Protein AF-A0A5N6WAZ7-F1 (afdb_monomer)

Sequence (147 aa):
MLASRLMPSTELMALLASYGFVTVPNPEAYDLKPNKDVVPGTNNTYMVSVYHQLHCLKIIHLALLPIISHQERLGPGTQDDHGFEHNHLEHCLDYLRQSVMCSGDVTLEPPDETPKKNQSPLQGWGVTHACRSWEQIEGWRGEWGVI

Secondary structure (DSSP, 8-state):
---PPPPPHHHHHHHTTTSSEEE-SSGGGGTPPP-B-SSTT-BSEEEEHHHHHHHHHHHHHHHHHHHHHGGGGS-TT---TTHHHHHHHHHHHHHHHHHHHHH---PEEPBPSS--TTS-SB--TTPPP----HHHHHHHHHHH---

Solvent-accessible surface area (backbone atoms only — not comparable to full-atom values): 9228 Å² total; per-residue (Å²): 134,84,86,73,82,82,78,58,74,74,66,53,65,70,44,76,81,75,67,40,62,48,69,42,97,63,34,64,86,71,81,37,79,79,47,63,50,80,53,86,92,40,58,28,50,27,40,28,41,40,46,52,53,52,49,51,52,46,53,53,49,63,72,43,41,66,67,56,55,53,65,82,74,57,64,100,79,74,87,54,85,57,67,61,56,39,61,45,52,57,50,49,53,50,51,50,51,51,50,48,62,72,67,51,46,72,43,72,30,58,59,46,94,76,65,51,92,95,53,72,57,57,71,72,69,96,64,84,72,93,73,80,62,62,67,59,51,51,52,51,44,66,74,70,49,93,120

Structure (mmCIF, N/CA/C/O backbone):
data_AF-A0A5N6WAZ7-F1
#
_entry.id   AF-A0A5N6WAZ7-F1
#
loop_
_atom_site.group_PDB
_atom_site.id
_atom_site.type_symbol
_atom_site.label_atom_id
_atom_site.label_alt_id
_atom_site.label_comp_id
_atom_site.label_asym_id
_atom_site.label_entity_id
_atom_site.label_seq_id
_atom_site.pdbx_PDB_ins_code
_atom_site.Cartn_x
_atom_site.Cartn_y
_atom_site.Cartn_z
_atom_site.occupancy
_atom_site.B_iso_or_equiv
_atom_site.auth_seq_id
_atom_site.auth_comp_id
_atom_site.auth_asym_id
_atom_site.auth_atom_id
_atom_site.pdbx_PDB_model_num
ATOM 1 N N . MET A 1 1 ? -15.068 8.764 -15.727 1.00 33.25 1 MET A N 1
ATOM 2 C CA . MET A 1 1 ? -13.768 8.715 -15.025 1.00 33.25 1 MET A CA 1
ATOM 3 C C . MET A 1 1 ? -13.265 10.141 -14.901 1.00 33.25 1 MET A C 1
ATOM 5 O O . MET A 1 1 ? -13.060 10.778 -15.926 1.00 33.25 1 MET A O 1
ATOM 9 N N . LEU A 1 2 ? -13.173 10.685 -13.686 1.00 29.44 2 LEU A N 1
ATOM 10 C CA . LEU A 1 2 ? -12.539 11.987 -13.473 1.00 29.44 2 LEU A CA 1
ATOM 11 C C . LEU A 1 2 ? -11.024 11.782 -13.522 1.00 29.44 2 LEU A C 1
ATOM 13 O O . LEU A 1 2 ? -10.479 11.055 -12.699 1.00 29.44 2 LEU A O 1
ATOM 17 N N . ALA A 1 3 ? -10.355 12.394 -14.497 1.00 32.50 3 ALA A N 1
ATOM 18 C CA . ALA A 1 3 ? -8.902 12.468 -14.522 1.00 32.50 3 ALA A CA 1
ATOM 19 C C . ALA A 1 3 ? -8.452 13.431 -13.413 1.00 32.50 3 ALA A C 1
ATOM 21 O O . ALA A 1 3 ? -8.487 14.650 -13.580 1.00 32.50 3 ALA A O 1
ATOM 22 N N . SER A 1 4 ? -8.083 12.896 -12.251 1.00 41.16 4 SER A N 1
ATOM 23 C CA . SER A 1 4 ? -7.442 13.683 -11.199 1.00 41.16 4 SER A CA 1
ATOM 24 C C . SER A 1 4 ? -5.994 13.960 -11.600 1.00 41.16 4 SER A C 1
ATOM 26 O O . SER A 1 4 ? -5.237 13.026 -11.868 1.00 41.16 4 SER A O 1
ATOM 28 N N . ARG A 1 5 ? -5.593 15.238 -11.636 1.00 45.53 5 ARG A N 1
ATOM 29 C CA . ARG A 1 5 ? -4.177 15.613 -11.771 1.00 45.53 5 ARG A CA 1
ATOM 30 C C . ARG A 1 5 ? -3.386 15.002 -10.611 1.00 45.53 5 ARG A C 1
ATOM 32 O O . ARG A 1 5 ? -3.766 15.169 -9.456 1.00 45.53 5 ARG A O 1
ATOM 39 N N . LEU A 1 6 ? -2.307 14.295 -10.935 1.00 50.75 6 LEU A N 1
ATOM 40 C CA . LEU A 1 6 ? -1.405 13.686 -9.958 1.00 50.75 6 LEU A CA 1
ATOM 41 C C . LEU A 1 6 ? -0.707 14.784 -9.137 1.00 50.75 6 LEU A C 1
ATOM 43 O O . LEU A 1 6 ? -0.232 15.771 -9.699 1.00 50.75 6 LEU A O 1
ATOM 47 N N . MET A 1 7 ? -0.667 14.616 -7.812 1.00 47.84 7 MET A N 1
ATOM 48 C CA . MET A 1 7 ? -0.010 15.556 -6.895 1.00 47.84 7 MET A CA 1
ATOM 49 C C . MET A 1 7 ? 1.525 15.537 -7.073 1.00 47.84 7 MET A C 1
ATOM 51 O O . MET A 1 7 ? 2.086 14.457 -7.312 1.00 47.84 7 MET A O 1
ATOM 55 N N . PRO A 1 8 ? 2.213 16.690 -6.934 1.00 49.19 8 PRO A N 1
ATOM 56 C CA . PRO A 1 8 ? 3.674 16.776 -6.969 1.00 49.19 8 PRO A CA 1
ATOM 57 C C . PRO A 1 8 ? 4.346 15.933 -5.872 1.00 49.19 8 PRO A C 1
ATOM 59 O O . PRO A 1 8 ? 3.827 15.797 -4.762 1.00 49.19 8 PRO A O 1
ATOM 62 N N . SER A 1 9 ? 5.534 15.395 -6.163 1.00 46.78 9 SER A N 1
ATOM 63 C CA . SER A 1 9 ? 6.272 14.478 -5.278 1.00 46.78 9 SER A CA 1
ATOM 64 C C . SER A 1 9 ? 6.620 15.079 -3.910 1.00 46.78 9 SER A C 1
ATOM 66 O O . SER A 1 9 ? 6.638 14.358 -2.917 1.00 46.78 9 SER A O 1
ATOM 68 N N . THR A 1 10 ? 6.846 16.392 -3.831 1.00 43.28 10 THR A N 1
ATOM 69 C CA . THR A 1 10 ? 7.206 17.106 -2.596 1.00 43.28 10 THR A CA 1
ATOM 70 C C . THR A 1 10 ? 6.039 17.237 -1.615 1.00 43.28 10 THR A C 1
ATOM 72 O O . THR A 1 10 ? 6.239 17.081 -0.412 1.00 43.28 10 THR A O 1
ATOM 75 N N . GLU A 1 11 ? 4.814 17.443 -2.105 1.00 46.34 11 GLU A N 1
ATOM 76 C CA . GLU A 1 11 ? 3.607 17.532 -1.268 1.00 46.34 11 GLU A CA 1
ATOM 77 C C . GLU A 1 11 ? 3.187 16.157 -0.726 1.00 46.34 11 GLU A C 1
ATOM 79 O O . GLU A 1 11 ? 2.735 16.040 0.414 1.00 46.34 11 GLU A O 1
ATOM 84 N N . LEU A 1 12 ? 3.439 15.087 -1.489 1.00 49.84 12 LEU A N 1
ATOM 85 C CA . LEU A 1 12 ? 3.201 13.707 -1.057 1.00 49.84 12 LEU A CA 1
ATOM 86 C C . LEU A 1 12 ? 4.077 13.300 0.143 1.00 49.84 12 LEU A C 1
ATOM 88 O O . LEU A 1 12 ? 3.653 12.520 0.995 1.00 49.84 12 LEU A O 1
ATOM 92 N N . MET A 1 13 ? 5.297 13.840 0.243 1.00 44.12 13 MET A N 1
ATOM 93 C CA . MET A 1 13 ? 6.256 13.465 1.290 1.00 44.12 13 MET A CA 1
ATOM 94 C C . MET A 1 13 ? 5.846 13.923 2.694 1.00 44.12 13 MET A C 1
ATOM 96 O O . MET A 1 13 ? 6.220 13.262 3.666 1.00 44.12 13 MET A O 1
ATOM 100 N N . ALA A 1 14 ? 5.056 14.995 2.804 1.00 42.06 14 ALA A N 1
ATOM 101 C CA . ALA A 1 14 ? 4.505 15.482 4.070 1.00 42.06 14 ALA A CA 1
ATOM 102 C C . ALA A 1 14 ? 3.284 14.665 4.551 1.00 42.06 14 ALA A C 1
ATOM 104 O O . ALA A 1 14 ? 3.013 14.607 5.748 1.00 42.06 14 ALA A O 1
ATOM 105 N N . LEU A 1 15 ? 2.576 13.984 3.641 1.00 46.34 15 LEU A N 1
ATOM 106 C CA . LEU A 1 15 ? 1.372 13.191 3.937 1.00 46.34 15 LEU A CA 1
ATOM 107 C C . LEU A 1 15 ? 1.673 11.815 4.567 1.00 46.34 15 LEU A C 1
ATOM 109 O O . LEU A 1 15 ? 0.861 11.266 5.311 1.00 46.34 15 LEU A O 1
ATOM 113 N N . LEU A 1 16 ? 2.847 11.240 4.312 1.00 46.56 16 LEU A N 1
ATOM 114 C CA . LEU A 1 16 ? 3.142 9.847 4.682 1.00 46.56 16 LEU A CA 1
ATOM 115 C C . LEU A 1 16 ? 3.385 9.608 6.185 1.00 46.56 16 LEU A C 1
ATOM 117 O O . LEU A 1 16 ? 3.457 8.456 6.600 1.00 46.56 16 LEU A O 1
ATOM 121 N N . ALA A 1 17 ? 3.519 10.655 7.005 1.00 49.81 17 ALA A N 1
ATOM 122 C CA . ALA A 1 17 ? 3.810 10.503 8.435 1.00 49.81 17 ALA A CA 1
ATOM 123 C C . ALA A 1 17 ? 2.557 10.366 9.327 1.00 49.81 17 ALA A C 1
ATOM 125 O O . ALA A 1 17 ? 2.689 9.930 10.468 1.00 49.81 17 ALA A O 1
ATOM 126 N N . SER A 1 18 ? 1.354 10.715 8.843 1.00 53.25 18 SER A N 1
ATOM 127 C CA . SER A 1 18 ? 0.144 10.703 9.691 1.00 53.25 18 SER A CA 1
ATOM 128 C C . SER A 1 18 ? -1.205 10.500 8.987 1.00 53.25 18 SER A C 1
ATOM 130 O O . SER A 1 18 ? -2.212 10.424 9.681 1.00 53.25 18 SER A O 1
ATOM 132 N N . TYR A 1 19 ? -1.279 10.419 7.652 1.00 64.12 19 TYR A N 1
ATOM 133 C CA . TYR A 1 19 ? -2.572 10.484 6.936 1.00 64.12 19 TYR A CA 1
ATOM 134 C C . TYR A 1 19 ? -3.087 9.153 6.375 1.00 64.12 19 TYR A C 1
ATOM 136 O O . TYR A 1 19 ? -4.153 9.123 5.770 1.00 64.12 19 TYR A O 1
ATOM 144 N N . GLY A 1 20 ? -2.357 8.054 6.569 1.00 84.44 20 GLY A N 1
ATOM 145 C CA . GLY A 1 20 ? -2.756 6.743 6.049 1.00 84.44 20 GLY A CA 1
ATOM 146 C C . GLY A 1 20 ? -3.694 5.945 6.954 1.00 84.44 20 GLY A C 1
ATOM 147 O O . GLY A 1 20 ? -4.155 4.886 6.545 1.00 84.44 20 GLY A O 1
ATOM 148 N N . PHE A 1 21 ? -3.967 6.421 8.171 1.00 89.50 21 PHE A N 1
ATOM 149 C CA . PHE A 1 21 ? -4.767 5.689 9.149 1.00 89.50 21 PHE A CA 1
ATOM 150 C C . PHE A 1 21 ? -6.213 6.172 9.199 1.00 89.50 21 PHE A C 1
ATOM 152 O O . PHE A 1 21 ? -6.480 7.373 9.178 1.00 89.50 21 PHE A O 1
ATOM 159 N N . VAL A 1 22 ? -7.139 5.229 9.347 1.00 92.06 22 VAL A N 1
ATOM 160 C CA . VAL A 1 22 ? -8.568 5.494 9.536 1.00 92.06 22 VAL A CA 1
ATOM 161 C C . VAL A 1 22 ? -9.102 4.732 10.740 1.00 92.06 22 VAL A C 1
ATOM 163 O O . VAL A 1 22 ? -8.713 3.592 10.992 1.00 92.06 22 VAL A O 1
ATOM 166 N N . THR A 1 23 ? -10.016 5.360 11.477 1.00 92.62 23 THR A N 1
ATOM 167 C CA . THR A 1 23 ? -10.744 4.717 12.574 1.00 92.62 23 THR A CA 1
ATOM 168 C C . THR A 1 23 ? -12.097 4.216 12.086 1.00 92.62 23 THR A C 1
ATOM 170 O O . THR A 1 23 ? -12.867 4.971 11.491 1.00 92.62 23 THR A O 1
ATOM 173 N N . VAL A 1 24 ? -12.409 2.957 12.382 1.00 93.69 24 VAL A N 1
ATOM 174 C CA . VAL A 1 24 ? -13.688 2.318 12.053 1.00 93.69 24 VAL A CA 1
ATOM 175 C C . VAL A 1 24 ? -14.465 2.085 13.355 1.00 93.69 24 VAL A C 1
ATOM 177 O O . VAL A 1 24 ? -14.048 1.255 14.155 1.00 93.69 24 VAL A O 1
ATOM 180 N N . PRO A 1 25 ? -15.585 2.787 13.621 1.00 92.44 25 PRO A N 1
ATOM 181 C CA . PRO A 1 25 ? -16.284 2.679 14.907 1.00 92.44 25 PRO A CA 1
ATOM 182 C C . PRO A 1 25 ? -16.809 1.276 15.255 1.00 92.44 25 PRO A C 1
ATOM 184 O O . PRO A 1 25 ? -16.823 0.919 16.427 1.00 92.44 25 PRO A O 1
ATOM 187 N N . ASN A 1 26 ? -17.225 0.493 14.255 1.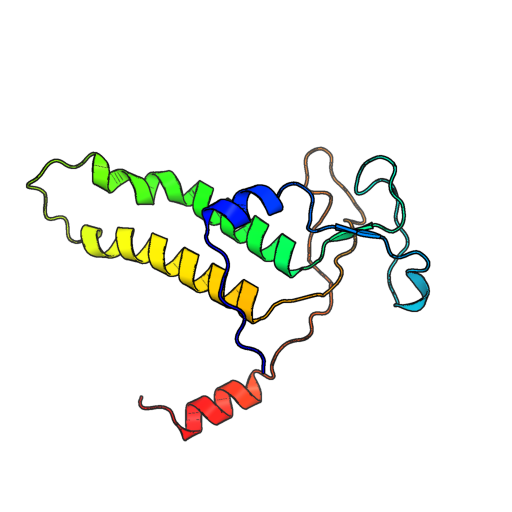00 93.44 26 ASN A N 1
ATOM 188 C CA . ASN A 1 26 ? -17.766 -0.862 14.412 1.00 93.44 26 ASN A CA 1
ATOM 189 C C . ASN A 1 26 ? -17.114 -1.803 13.379 1.00 93.44 26 ASN A C 1
ATOM 191 O O . ASN A 1 26 ? -17.718 -2.069 12.336 1.00 93.44 26 ASN A O 1
ATOM 195 N N . PRO A 1 27 ? -15.845 -2.196 13.582 1.00 93.25 27 PRO A N 1
ATOM 196 C CA . PRO A 1 27 ? -15.079 -2.944 12.587 1.00 93.25 27 PRO A CA 1
ATOM 197 C C . PRO A 1 27 ? -15.651 -4.336 12.299 1.00 93.25 27 PRO A C 1
ATOM 199 O O . PRO A 1 27 ? -15.578 -4.801 1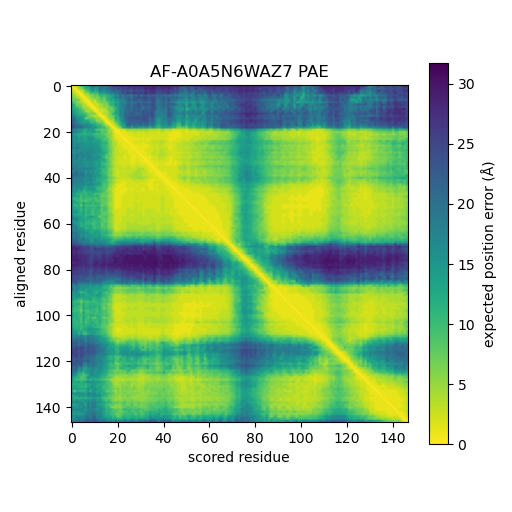1.164 1.00 93.25 27 PRO A O 1
ATOM 202 N N . GLU A 1 28 ? -16.301 -4.964 13.275 1.00 93.56 28 GLU A N 1
ATOM 203 C CA . GLU A 1 28 ? -16.886 -6.296 13.139 1.00 93.56 28 GLU A CA 1
ATOM 204 C C . GLU A 1 28 ? -18.004 -6.343 12.089 1.00 93.56 28 GLU A C 1
ATOM 206 O O . GLU A 1 28 ? -18.225 -7.383 11.477 1.00 93.56 28 GLU A O 1
ATOM 211 N N . ALA A 1 29 ? -18.680 -5.218 11.822 1.00 94.69 29 ALA A N 1
ATOM 212 C CA . ALA A 1 29 ? -19.674 -5.120 10.747 1.00 94.69 29 ALA A CA 1
ATOM 213 C C . ALA A 1 29 ? -19.070 -5.226 9.333 1.00 94.69 29 ALA A C 1
ATOM 215 O O . ALA A 1 29 ? -19.817 -5.347 8.363 1.00 94.69 29 ALA A O 1
ATOM 216 N N . TYR A 1 30 ? -17.742 -5.162 9.222 1.00 90.00 30 TYR A N 1
ATOM 217 C CA . TYR A 1 30 ? -16.980 -5.226 7.976 1.00 90.00 30 TYR A CA 1
ATOM 218 C C . TYR A 1 30 ? -15.951 -6.369 7.989 1.00 90.00 30 TYR A C 1
ATOM 220 O O . TYR A 1 30 ? -14.963 -6.300 7.264 1.00 90.00 30 TYR A O 1
ATOM 228 N N . ASP A 1 31 ? -16.144 -7.380 8.846 1.00 89.19 31 ASP A N 1
ATOM 229 C CA . ASP A 1 31 ? -15.213 -8.503 9.050 1.00 89.19 31 ASP A CA 1
ATOM 230 C C . ASP A 1 31 ? -13.789 -8.076 9.472 1.00 89.19 31 ASP A C 1
ATOM 232 O O . ASP A 1 31 ? -12.814 -8.811 9.299 1.00 89.19 31 ASP A O 1
ATOM 236 N N . LEU A 1 32 ? -13.653 -6.888 10.073 1.00 88.69 32 LEU A N 1
ATOM 237 C CA . LEU A 1 32 ? -12.391 -6.386 10.609 1.00 88.69 32 LEU A CA 1
ATOM 238 C C . LEU A 1 32 ? -12.267 -6.718 12.101 1.00 88.69 32 LEU A C 1
ATOM 240 O O . LEU A 1 32 ? -13.218 -6.592 12.873 1.00 88.69 32 LEU A O 1
ATOM 244 N N . LYS A 1 33 ? -11.061 -7.109 12.527 1.00 88.69 33 LYS A N 1
ATOM 245 C CA . LYS A 1 33 ? -10.760 -7.415 13.933 1.00 88.69 33 LYS A CA 1
ATOM 246 C C . LYS A 1 33 ? -10.530 -6.128 14.738 1.00 88.69 33 LYS A C 1
ATOM 248 O O . LYS A 1 33 ? -9.590 -5.402 14.406 1.00 88.69 33 LYS A O 1
ATOM 253 N N . PRO A 1 34 ? -11.286 -5.881 15.827 1.00 91.75 34 PRO A N 1
ATOM 254 C CA . PRO A 1 34 ? -11.048 -4.757 16.726 1.00 91.75 34 PRO A CA 1
ATOM 255 C C . PRO A 1 34 ? -9.602 -4.675 17.190 1.00 91.75 34 PRO A C 1
ATOM 257 O O . PRO A 1 34 ? -8.946 -5.689 17.438 1.00 91.75 34 PRO A O 1
ATOM 260 N N . ASN A 1 35 ? -9.118 -3.452 17.356 1.00 88.62 35 ASN A N 1
ATOM 261 C CA . ASN A 1 35 ? -7.757 -3.203 17.800 1.00 88.62 35 ASN A CA 1
ATOM 262 C C . ASN A 1 35 ? -7.676 -1.956 18.679 1.00 88.62 35 ASN A C 1
ATOM 264 O O . ASN A 1 35 ? -8.623 -1.175 18.775 1.00 88.62 35 ASN A O 1
ATOM 268 N N . LYS A 1 36 ? -6.531 -1.778 19.335 1.00 88.94 36 LYS A N 1
ATOM 269 C CA . LYS A 1 36 ? -6.239 -0.612 20.166 1.00 88.94 36 LYS A CA 1
ATOM 270 C C . LYS A 1 36 ? -4.776 -0.230 20.047 1.00 88.94 36 LYS A C 1
ATOM 272 O O . LYS A 1 36 ? -3.933 -1.089 19.802 1.00 88.94 36 LYS A O 1
ATOM 277 N N . ASP A 1 37 ? -4.501 1.047 20.261 1.00 83.44 37 ASP A N 1
ATOM 278 C CA . ASP A 1 37 ? -3.161 1.612 20.394 1.00 83.44 37 ASP A CA 1
ATOM 279 C C . ASP A 1 37 ? -2.222 1.346 19.199 1.00 83.44 37 ASP A C 1
ATOM 281 O O . ASP A 1 37 ? -1.004 1.413 19.345 1.00 83.44 37 ASP A O 1
ATOM 285 N N . VAL A 1 38 ? -2.771 1.103 17.998 1.00 81.38 38 VAL A N 1
ATOM 286 C CA . VAL A 1 38 ? -1.996 1.065 16.737 1.00 81.38 38 VAL A CA 1
ATOM 287 C C . VAL A 1 38 ? -1.334 2.418 16.496 1.00 81.38 38 VAL A C 1
ATOM 289 O O . VAL A 1 38 ? -0.140 2.511 16.221 1.00 81.38 38 VAL A O 1
ATOM 292 N N . VAL A 1 39 ? -2.124 3.477 16.674 1.00 82.25 39 VAL A N 1
ATOM 293 C CA . VAL A 1 39 ? -1.642 4.821 16.982 1.00 82.25 39 VAL A CA 1
ATOM 294 C C . VAL A 1 39 ? -1.944 5.058 18.466 1.00 82.25 39 VAL A C 1
ATOM 296 O O . VAL A 1 39 ? -3.070 4.757 18.884 1.00 82.25 39 VAL A O 1
ATOM 299 N N . PRO A 1 40 ? -0.993 5.566 19.275 1.00 82.50 40 PRO A N 1
ATOM 300 C CA . PRO A 1 40 ? -1.192 5.731 20.714 1.00 82.50 40 PRO A CA 1
ATOM 301 C C . PRO A 1 40 ? -2.494 6.469 21.054 1.00 82.50 40 PRO A C 1
ATOM 303 O O . PRO A 1 40 ? -2.721 7.577 20.568 1.00 82.50 40 PRO A O 1
ATOM 306 N N . GLY A 1 41 ? -3.348 5.860 21.885 1.00 84.38 41 GLY A N 1
ATOM 307 C CA . GLY A 1 41 ? -4.622 6.450 22.310 1.00 84.38 41 GLY A CA 1
ATOM 308 C C . GLY A 1 41 ? -5.778 6.298 21.315 1.00 84.38 41 GLY A C 1
ATOM 309 O O . GLY A 1 41 ? -6.828 6.907 21.515 1.00 84.38 41 GLY A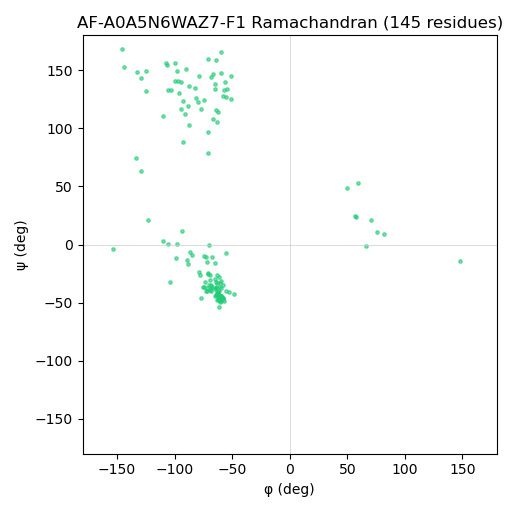 O 1
ATOM 310 N N . THR A 1 42 ? -5.614 5.503 20.254 1.00 86.44 42 THR A N 1
ATOM 311 C CA . THR A 1 42 ? -6.675 5.229 19.271 1.00 86.44 42 THR A CA 1
ATOM 312 C C . THR A 1 42 ? -7.243 3.817 19.416 1.00 86.44 42 THR A C 1
ATOM 314 O O . THR A 1 42 ? -6.563 2.910 19.889 1.00 86.44 42 THR A O 1
ATOM 317 N N . ASN A 1 43 ? -8.490 3.624 18.984 1.00 91.38 43 ASN A N 1
ATOM 318 C CA . ASN A 1 43 ? -9.150 2.319 18.916 1.00 91.38 43 ASN A CA 1
ATOM 319 C C . ASN A 1 43 ? -9.644 2.074 17.495 1.00 91.38 43 ASN A C 1
ATOM 321 O O . ASN A 1 43 ? -10.037 3.021 16.816 1.00 91.38 43 ASN A O 1
ATOM 325 N N . ASN A 1 44 ? -9.683 0.805 17.090 1.00 92.88 44 ASN A N 1
ATOM 326 C CA . ASN A 1 44 ? -10.175 0.353 15.791 1.00 92.88 44 ASN A CA 1
ATOM 327 C C . ASN A 1 44 ? -9.558 1.145 14.633 1.00 92.88 44 ASN A C 1
ATOM 329 O O . ASN A 1 44 ? -10.264 1.652 13.760 1.00 92.88 44 ASN A O 1
ATOM 333 N N . THR A 1 45 ? -8.236 1.278 14.661 1.00 91.06 45 THR A N 1
ATOM 334 C CA . THR A 1 45 ? -7.455 2.045 13.695 1.00 91.06 45 THR A CA 1
ATOM 335 C C . THR A 1 45 ? -6.780 1.098 12.711 1.00 91.06 45 THR A C 1
ATOM 337 O O . THR A 1 45 ? -6.183 0.101 13.113 1.00 91.06 45 THR A O 1
ATOM 340 N N . TYR A 1 46 ? -6.870 1.412 11.423 1.00 90.88 46 TYR A N 1
ATOM 341 C CA . TYR A 1 46 ? -6.369 0.590 10.320 1.00 90.88 46 TYR A CA 1
ATOM 342 C C . TYR A 1 46 ? -5.584 1.462 9.349 1.00 90.88 46 TYR A C 1
ATOM 344 O O . TYR A 1 46 ? -5.911 2.638 9.185 1.00 90.88 46 TYR A O 1
ATOM 352 N N . MET A 1 47 ? -4.564 0.900 8.706 1.00 90.12 47 MET A N 1
ATOM 353 C CA . MET A 1 47 ? -3.842 1.584 7.632 1.00 90.12 47 MET A CA 1
ATOM 354 C C . MET A 1 47 ? -4.547 1.319 6.302 1.00 90.12 47 MET A C 1
ATOM 356 O O . MET A 1 47 ? -4.929 0.191 6.015 1.00 90.12 47 MET A O 1
ATOM 360 N N . VAL A 1 48 ? -4.703 2.343 5.476 1.00 92.38 48 VAL A N 1
ATOM 361 C CA . VAL A 1 48 ? -5.211 2.200 4.110 1.00 92.38 48 VAL A CA 1
ATOM 362 C C . VAL A 1 48 ? -4.062 1.751 3.199 1.00 92.38 48 VAL A C 1
ATOM 364 O O . VAL A 1 48 ? -3.021 2.416 3.143 1.00 92.38 48 VAL A O 1
ATOM 367 N N . SER A 1 49 ? -4.250 0.655 2.458 1.00 92.38 49 SER A N 1
ATOM 368 C CA . SER A 1 49 ? -3.191 -0.018 1.690 1.00 92.38 49 SER A CA 1
ATOM 369 C C . SER A 1 49 ? -2.405 0.889 0.746 1.00 92.38 49 SER A C 1
ATOM 371 O O . SER A 1 49 ? -1.180 0.802 0.712 1.00 92.38 49 SER A O 1
ATOM 373 N N . VAL A 1 50 ? -3.045 1.822 0.031 1.00 93.00 50 VAL A N 1
ATOM 374 C CA . VAL A 1 50 ? -2.338 2.751 -0.874 1.00 93.00 50 VAL A CA 1
ATOM 375 C C . VAL A 1 50 ? -1.273 3.579 -0.145 1.00 93.00 50 VAL A C 1
ATOM 377 O O . VAL A 1 50 ? -0.203 3.841 -0.692 1.00 93.00 50 VAL A O 1
ATOM 380 N N . TYR A 1 51 ? -1.509 3.955 1.115 1.00 92.12 51 TYR A N 1
ATOM 381 C CA . TYR A 1 51 ? -0.527 4.699 1.904 1.00 92.12 51 TYR A CA 1
ATOM 382 C C . TYR A 1 51 ? 0.608 3.799 2.381 1.00 92.12 51 TYR A C 1
ATOM 384 O O . TYR A 1 51 ? 1.762 4.234 2.382 1.00 92.12 51 TYR A O 1
ATOM 392 N N . HIS A 1 52 ? 0.312 2.543 2.724 1.00 89.38 52 HIS A N 1
ATOM 393 C CA . HIS A 1 52 ? 1.349 1.571 3.053 1.00 89.38 52 HIS A CA 1
ATOM 394 C C . HIS A 1 52 ? 2.228 1.262 1.829 1.00 89.38 52 HIS A C 1
ATOM 396 O O . HIS A 1 52 ? 3.452 1.320 1.923 1.00 89.38 52 HIS A O 1
ATOM 402 N N . GLN A 1 53 ? 1.630 1.067 0.651 1.00 91.75 53 GLN A N 1
ATOM 403 C CA . GLN A 1 53 ? 2.337 0.860 -0.620 1.00 91.75 53 GLN A CA 1
ATOM 404 C C . GLN A 1 53 ? 3.270 2.037 -0.949 1.00 91.75 53 GLN A C 1
ATOM 406 O O . GLN A 1 53 ? 4.442 1.836 -1.278 1.00 91.75 53 GLN A O 1
ATOM 411 N N . LEU A 1 54 ? 2.790 3.277 -0.801 1.00 93.00 54 LEU A N 1
ATOM 412 C CA . LEU A 1 54 ? 3.610 4.478 -0.994 1.00 93.00 54 LEU A CA 1
ATOM 413 C C . LEU A 1 54 ? 4.734 4.599 0.045 1.00 93.00 54 LEU A C 1
ATOM 415 O O . LEU A 1 54 ? 5.845 5.011 -0.296 1.00 93.00 54 LEU A O 1
ATOM 419 N N . HIS A 1 55 ? 4.474 4.227 1.300 1.00 89.31 55 HIS A N 1
ATOM 420 C CA . HIS A 1 55 ? 5.491 4.179 2.348 1.00 89.31 55 HIS A CA 1
ATOM 421 C C . HIS A 1 55 ? 6.600 3.169 2.012 1.00 89.31 55 HIS A C 1
ATOM 423 O O . HIS A 1 55 ? 7.781 3.515 2.077 1.00 89.31 55 HIS A O 1
ATOM 429 N N . CYS A 1 56 ? 6.242 1.956 1.581 1.00 88.50 56 CYS A N 1
ATOM 430 C CA . CYS A 1 56 ? 7.203 0.949 1.134 1.00 88.50 56 CYS A CA 1
ATOM 431 C C . CYS A 1 56 ? 8.025 1.446 -0.060 1.00 88.50 56 CYS A C 1
ATOM 433 O O . CYS A 1 56 ? 9.251 1.335 -0.050 1.00 88.50 56 CYS A O 1
ATOM 435 N N . LEU A 1 57 ? 7.380 2.064 -1.056 1.00 92.06 57 LEU A N 1
ATOM 436 C CA . LEU A 1 57 ? 8.076 2.622 -2.215 1.00 92.06 57 LEU A CA 1
ATOM 437 C C . LEU A 1 57 ? 9.065 3.729 -1.815 1.00 92.06 57 LEU A C 1
ATOM 439 O O . LEU A 1 57 ? 10.168 3.800 -2.356 1.00 92.06 57 LEU A O 1
ATOM 443 N N . LYS A 1 58 ? 8.722 4.551 -0.816 1.00 88.38 58 LYS A N 1
ATOM 444 C CA . LYS A 1 58 ? 9.641 5.539 -0.234 1.00 88.38 58 LYS A CA 1
ATOM 445 C C . LYS A 1 58 ? 10.839 4.876 0.446 1.00 88.38 58 LYS A C 1
ATOM 447 O O . LYS A 1 58 ? 11.952 5.356 0.264 1.00 88.38 58 LYS A O 1
ATOM 452 N N . ILE A 1 59 ? 10.641 3.803 1.214 1.00 89.00 59 ILE A N 1
ATOM 453 C CA . ILE A 1 59 ? 11.756 3.068 1.837 1.00 89.00 59 ILE A CA 1
ATOM 454 C C . ILE A 1 59 ? 12.703 2.526 0.762 1.00 89.00 59 ILE A C 1
ATOM 456 O O . ILE A 1 59 ? 13.916 2.683 0.893 1.00 89.00 59 ILE A O 1
ATOM 460 N N . ILE A 1 60 ? 12.160 1.953 -0.316 1.00 90.69 60 ILE A N 1
ATOM 461 C CA . ILE A 1 60 ? 12.959 1.472 -1.451 1.00 90.69 60 ILE A CA 1
ATOM 462 C C . ILE A 1 60 ? 13.742 2.631 -2.076 1.00 90.69 60 ILE A C 1
ATOM 464 O O . ILE A 1 60 ? 14.950 2.518 -2.262 1.00 90.69 60 ILE A O 1
ATOM 468 N N . HIS A 1 61 ? 13.089 3.768 -2.334 1.00 88.94 61 HIS A N 1
ATOM 469 C CA . HIS A 1 61 ? 13.760 4.953 -2.866 1.00 88.94 61 HIS A CA 1
ATOM 470 C C . HIS A 1 61 ? 14.911 5.404 -1.953 1.00 88.94 61 HIS A C 1
ATOM 472 O O . HIS A 1 61 ? 16.033 5.565 -2.423 1.00 88.94 61 HIS A O 1
ATOM 478 N N . LEU A 1 62 ? 14.677 5.527 -0.642 1.00 87.50 62 LEU A N 1
ATOM 479 C CA . LEU A 1 62 ? 15.710 5.908 0.325 1.00 87.50 62 LEU A CA 1
ATOM 480 C C . LEU A 1 62 ? 16.895 4.929 0.344 1.00 87.50 62 LEU A C 1
ATOM 482 O O . LEU A 1 62 ? 18.036 5.366 0.478 1.00 87.50 62 LEU A O 1
ATOM 486 N N . ALA A 1 63 ? 16.645 3.628 0.184 1.00 87.81 63 ALA A N 1
ATOM 487 C CA . ALA A 1 63 ? 17.697 2.616 0.101 1.00 87.81 63 ALA A CA 1
ATOM 488 C C . ALA A 1 63 ? 18.522 2.719 -1.197 1.00 87.81 63 ALA A C 1
ATOM 490 O O . ALA A 1 63 ? 19.713 2.411 -1.190 1.00 87.81 63 ALA A O 1
ATOM 491 N N . LEU A 1 64 ? 17.907 3.176 -2.293 1.00 86.56 64 LEU A N 1
ATOM 492 C CA . LEU A 1 64 ? 18.552 3.352 -3.598 1.00 86.56 64 LEU A C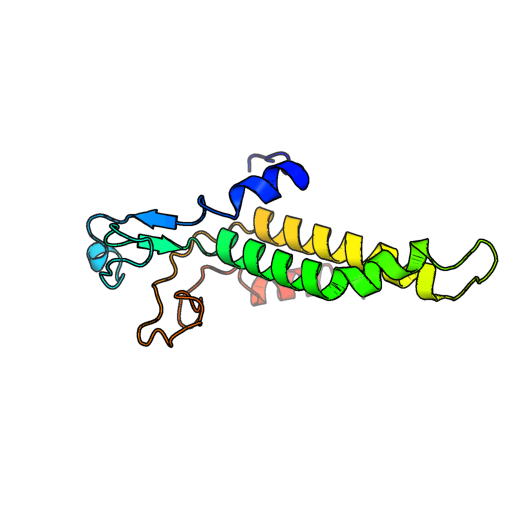A 1
ATOM 493 C C . LEU A 1 64 ? 19.198 4.732 -3.786 1.00 86.56 64 LEU A C 1
ATOM 495 O O . LEU A 1 64 ? 20.005 4.890 -4.701 1.00 86.56 64 LEU A O 1
ATOM 499 N N . LEU A 1 65 ? 18.907 5.713 -2.922 1.00 83.19 65 LEU A N 1
ATOM 500 C CA . LEU A 1 65 ? 19.464 7.070 -3.007 1.00 83.19 65 LEU A CA 1
ATOM 501 C C . LEU A 1 65 ? 20.990 7.125 -3.191 1.00 83.19 65 LEU A C 1
ATOM 503 O O . LEU A 1 65 ? 21.438 7.937 -4.002 1.00 83.19 65 LEU A O 1
ATOM 507 N N . PRO A 1 66 ? 21.819 6.312 -2.499 1.00 81.88 66 PRO A N 1
ATOM 508 C CA . PRO A 1 66 ? 23.260 6.326 -2.729 1.00 81.88 66 PRO A CA 1
ATOM 509 C C . PRO A 1 66 ? 23.603 6.019 -4.186 1.00 81.88 66 PRO A C 1
ATOM 511 O O . PRO A 1 66 ? 24.354 6.772 -4.789 1.00 81.88 66 PRO A O 1
ATOM 514 N N . ILE A 1 67 ? 22.987 4.985 -4.769 1.00 78.31 67 ILE A N 1
ATOM 515 C CA . ILE A 1 67 ? 23.179 4.593 -6.171 1.00 78.31 67 ILE A CA 1
ATOM 516 C C . ILE A 1 67 ? 22.734 5.742 -7.077 1.00 78.31 67 ILE A C 1
ATOM 518 O O . ILE A 1 67 ? 23.543 6.256 -7.835 1.00 78.31 67 ILE A O 1
ATOM 522 N N . ILE A 1 68 ? 21.501 6.228 -6.909 1.00 73.94 68 ILE A N 1
ATOM 523 C CA . ILE A 1 68 ? 20.924 7.325 -7.706 1.00 73.94 68 ILE A CA 1
ATOM 524 C C . ILE A 1 68 ? 21.808 8.591 -7.672 1.00 73.94 68 ILE A C 1
ATOM 526 O O . ILE A 1 68 ? 22.004 9.237 -8.696 1.00 73.94 68 ILE A O 1
ATOM 530 N N . SER A 1 69 ? 22.390 8.927 -6.515 1.00 69.25 69 SER A N 1
ATOM 531 C CA . SER A 1 69 ? 23.204 10.140 -6.322 1.00 69.25 69 SER A CA 1
ATOM 532 C C . SER A 1 69 ? 24.681 10.008 -6.722 1.00 69.25 69 SER A C 1
ATOM 534 O O . SER A 1 69 ? 25.390 11.017 -6.776 1.00 69.25 69 SER A O 1
ATOM 536 N N . HIS A 1 70 ? 25.180 8.804 -7.035 1.00 61.56 70 HIS A N 1
ATOM 537 C CA . HIS A 1 70 ? 26.593 8.598 -7.385 1.00 61.56 70 HIS A CA 1
ATOM 538 C C . HIS A 1 70 ? 27.023 9.295 -8.692 1.00 61.56 70 HIS A C 1
ATOM 540 O O . HIS A 1 70 ? 28.219 9.527 -8.882 1.00 61.56 70 HIS A O 1
ATOM 546 N N . GLN A 1 71 ? 26.079 9.717 -9.539 1.00 52.88 71 GLN A N 1
ATOM 547 C CA . GLN A 1 71 ? 26.360 10.461 -10.768 1.00 52.88 71 GLN A CA 1
ATOM 548 C C . GLN A 1 71 ? 26.845 11.903 -10.530 1.00 52.88 71 GLN A C 1
ATOM 550 O O . GLN A 1 71 ? 27.602 12.423 -11.344 1.00 52.88 71 GLN A O 1
ATOM 555 N N . GLU A 1 72 ? 26.510 12.546 -9.404 1.00 51.06 72 GLU A N 1
ATOM 556 C CA . GLU A 1 72 ? 27.001 13.910 -9.125 1.00 51.06 72 GLU A CA 1
ATOM 557 C C . GLU A 1 72 ? 28.504 13.956 -8.787 1.00 51.06 72 GLU A C 1
ATOM 559 O O . GLU A 1 72 ? 29.115 15.025 -8.802 1.00 51.06 72 GLU A O 1
ATOM 564 N N . ARG A 1 73 ? 29.121 12.808 -8.470 1.00 49.81 73 ARG A N 1
ATOM 565 C CA . ARG A 1 73 ? 30.529 12.727 -8.035 1.00 49.81 73 ARG A CA 1
ATOM 566 C C . ARG A 1 73 ? 31.510 12.329 -9.134 1.00 49.81 73 ARG A C 1
ATOM 568 O O . ARG A 1 73 ? 32.717 12.435 -8.915 1.00 49.81 73 ARG A O 1
ATOM 575 N N . LEU A 1 74 ? 31.027 11.870 -10.286 1.00 51.31 74 LEU A N 1
ATOM 576 C CA . LEU A 1 74 ? 31.869 11.538 -11.431 1.00 51.31 74 LEU A CA 1
ATOM 577 C C . LEU A 1 74 ? 31.990 12.791 -12.309 1.00 51.31 74 LEU A C 1
ATOM 579 O O . LEU A 1 74 ? 31.007 13.293 -12.845 1.00 51.31 74 LEU A O 1
ATOM 583 N N . GLY A 1 75 ? 33.195 13.362 -12.367 1.00 46.34 75 GLY A N 1
ATOM 584 C CA . GLY A 1 75 ? 33.470 14.593 -13.108 1.00 46.34 75 GLY A CA 1
ATOM 585 C C . GLY A 1 75 ? 33.166 14.480 -14.612 1.00 46.34 75 GLY A C 1
ATOM 586 O O . GLY A 1 75 ? 33.025 13.379 -15.145 1.00 46.34 75 GLY A O 1
ATOM 587 N N . PRO A 1 76 ? 33.093 15.615 -15.332 1.00 41.78 76 PRO A N 1
ATOM 588 C CA . PRO A 1 76 ? 32.793 15.622 -16.760 1.00 41.78 76 PRO A CA 1
ATOM 589 C C . PRO A 1 76 ? 33.902 14.891 -17.532 1.00 41.78 76 PRO A C 1
ATOM 591 O O . PRO A 1 76 ? 34.998 15.422 -17.691 1.00 41.78 76 PRO A O 1
ATOM 594 N N . GLY A 1 77 ? 33.633 13.666 -17.996 1.00 51.16 77 GLY A N 1
ATOM 595 C CA . GLY A 1 77 ? 34.573 12.914 -18.836 1.00 51.16 77 GLY A CA 1
ATOM 596 C C . GLY A 1 77 ? 34.563 11.392 -18.692 1.00 51.16 77 GLY A C 1
ATOM 597 O O . GLY A 1 77 ? 35.099 10.724 -19.571 1.00 51.16 77 GLY A O 1
ATOM 598 N N . THR A 1 78 ? 33.945 10.818 -17.659 1.00 50.06 78 THR A N 1
ATOM 599 C CA . THR A 1 78 ? 33.723 9.364 -17.584 1.00 50.06 78 THR A CA 1
ATOM 600 C C . THR A 1 78 ? 32.351 9.052 -18.178 1.00 50.06 78 THR A C 1
ATOM 602 O O . THR A 1 78 ? 31.337 9.085 -17.483 1.00 50.06 78 THR A O 1
ATOM 605 N N . GLN A 1 79 ? 32.292 8.834 -19.497 1.00 50.31 79 GLN A N 1
ATOM 606 C CA . GLN A 1 79 ? 31.146 8.159 -20.113 1.00 50.31 79 GLN A CA 1
ATOM 607 C C . GLN A 1 79 ? 31.199 6.690 -19.705 1.00 50.31 79 GLN A C 1
ATOM 609 O O . GLN A 1 79 ? 31.645 5.832 -20.462 1.00 50.31 79 GLN A O 1
ATOM 614 N N . ASP A 1 80 ? 30.762 6.423 -18.484 1.00 50.56 80 ASP A N 1
ATOM 615 C CA . ASP A 1 80 ? 30.351 5.085 -18.123 1.00 50.56 80 ASP A CA 1
ATOM 616 C C . ASP A 1 80 ? 28.907 4.929 -18.626 1.00 50.56 80 ASP A C 1
ATOM 618 O O . ASP A 1 80 ? 28.067 5.816 -18.439 1.00 50.56 80 ASP A O 1
ATOM 622 N N . ASP A 1 81 ? 28.611 3.802 -19.272 1.00 52.28 81 ASP A N 1
ATOM 623 C CA . ASP A 1 81 ? 27.300 3.426 -19.842 1.00 52.28 81 ASP A CA 1
ATOM 624 C C . ASP A 1 81 ? 26.146 3.458 -18.800 1.00 52.28 81 ASP A C 1
ATOM 626 O O . ASP A 1 81 ? 24.961 3.374 -19.109 1.00 52.28 81 ASP A O 1
ATOM 630 N N . HIS A 1 82 ? 26.491 3.670 -17.530 1.00 52.00 82 HIS A N 1
ATOM 631 C CA . HIS A 1 82 ? 25.602 3.780 -16.379 1.00 52.00 82 HIS A CA 1
ATOM 632 C C . HIS 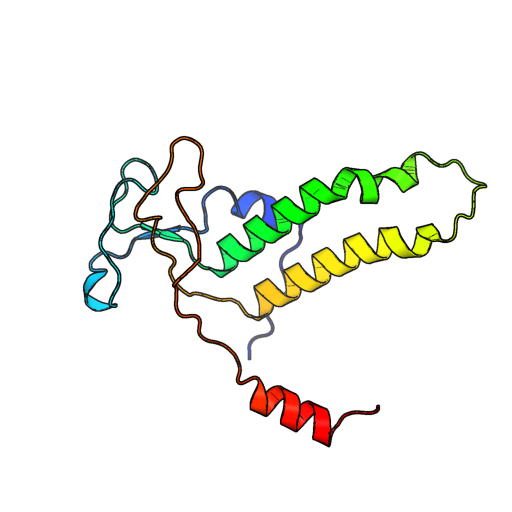A 1 82 ? 24.788 5.083 -16.316 1.00 52.00 82 HIS A C 1
ATOM 634 O O . HIS A 1 82 ? 23.862 5.180 -15.511 1.00 52.00 82 HIS A O 1
ATOM 640 N N . GLY A 1 83 ? 25.075 6.092 -17.148 1.00 49.88 83 GLY A N 1
ATOM 641 C CA . GLY A 1 83 ? 24.288 7.335 -17.176 1.00 49.88 83 GLY A CA 1
ATOM 642 C C . GLY A 1 83 ? 22.813 7.127 -17.560 1.00 49.88 83 GLY A C 1
ATOM 643 O O . GLY A 1 83 ? 21.942 7.878 -17.115 1.00 49.88 83 GLY A O 1
ATOM 644 N N . PHE A 1 84 ? 22.525 6.086 -18.349 1.00 51.94 84 PHE A N 1
ATOM 645 C CA . PHE A 1 84 ? 21.161 5.669 -18.679 1.00 51.94 84 PHE A CA 1
ATOM 646 C C . PHE A 1 84 ? 20.469 5.010 -17.475 1.00 51.94 84 PHE A C 1
ATOM 648 O O . PHE A 1 84 ? 19.305 5.293 -17.208 1.00 51.94 84 PHE A O 1
ATOM 655 N N . GLU A 1 85 ? 21.194 4.195 -16.705 1.00 57.19 85 GLU A N 1
ATOM 656 C CA . GLU A 1 85 ? 20.645 3.384 -15.610 1.00 57.19 85 GLU A CA 1
ATOM 657 C C . GLU A 1 85 ? 20.160 4.223 -14.411 1.00 57.19 85 GLU A C 1
ATOM 659 O O . GLU A 1 85 ? 19.142 3.897 -13.802 1.00 57.19 85 GLU A O 1
ATOM 664 N N . HIS A 1 86 ? 20.819 5.342 -14.093 1.00 58.91 86 HIS A N 1
ATOM 665 C CA . HIS A 1 86 ? 20.485 6.156 -12.913 1.00 58.91 86 HIS A CA 1
ATOM 666 C C . HIS A 1 86 ? 19.237 7.032 -13.102 1.00 58.91 86 HIS A C 1
ATOM 668 O O . HIS A 1 86 ? 18.345 7.027 -12.253 1.00 58.91 86 HIS A O 1
ATOM 674 N N . ASN A 1 87 ? 19.129 7.727 -14.242 1.00 66.88 87 ASN A N 1
ATOM 675 C CA . ASN A 1 87 ? 17.911 8.461 -14.614 1.00 66.88 87 ASN A CA 1
ATOM 676 C C . ASN A 1 87 ? 16.723 7.496 -14.796 1.00 66.88 87 ASN A C 1
ATOM 678 O O . ASN A 1 87 ? 15.583 7.808 -14.450 1.00 66.88 87 ASN A O 1
ATOM 682 N N . HIS A 1 88 ? 16.995 6.278 -15.276 1.00 77.88 88 HIS A N 1
ATOM 683 C CA . HIS A 1 88 ? 15.979 5.241 -15.393 1.00 77.88 88 HIS A CA 1
ATOM 684 C C . HIS A 1 88 ? 15.420 4.831 -14.025 1.00 77.88 88 HIS A C 1
ATOM 686 O O . HIS A 1 88 ? 14.205 4.757 -13.883 1.00 77.88 88 HIS A O 1
ATOM 692 N N . LEU A 1 89 ? 16.261 4.647 -12.997 1.00 81.19 89 LEU A N 1
ATOM 693 C CA . LEU A 1 89 ? 15.801 4.296 -11.646 1.00 81.19 89 LEU A CA 1
ATOM 694 C C . LEU A 1 89 ? 14.879 5.358 -11.029 1.00 81.19 89 LEU A C 1
ATOM 696 O O . LEU A 1 89 ? 13.830 5.002 -10.487 1.00 81.19 89 LEU A O 1
ATOM 700 N N . GLU A 1 90 ? 15.230 6.644 -11.123 1.00 80.19 90 GLU A N 1
ATOM 701 C CA . GLU A 1 90 ? 14.389 7.727 -10.591 1.00 80.19 90 GLU A CA 1
ATOM 702 C C . GLU A 1 90 ? 13.031 7.783 -11.309 1.00 80.19 90 GLU A C 1
ATOM 704 O O . GLU A 1 90 ? 11.976 7.786 -10.665 1.00 80.19 90 GLU A O 1
ATOM 709 N N . HIS A 1 91 ? 13.041 7.733 -12.644 1.00 84.75 91 HIS A N 1
ATOM 710 C CA . HIS A 1 91 ? 11.820 7.695 -13.442 1.00 84.75 91 HIS A CA 1
ATOM 711 C C . HIS A 1 91 ? 10.971 6.442 -13.165 1.00 84.75 91 HIS A C 1
ATOM 713 O O . HIS A 1 91 ? 9.752 6.553 -13.040 1.00 84.75 91 HIS A O 1
ATOM 719 N N . CYS A 1 92 ? 11.582 5.259 -13.034 1.00 87.69 92 CYS A N 1
ATOM 720 C CA . CYS A 1 92 ? 10.883 4.014 -12.712 1.00 87.69 92 CYS A CA 1
ATOM 721 C C . CYS A 1 92 ? 10.186 4.091 -11.353 1.00 87.69 92 CYS A C 1
ATOM 723 O O . CYS A 1 92 ? 9.030 3.685 -11.233 1.00 87.69 92 CYS A O 1
ATOM 725 N N . LEU A 1 93 ? 10.860 4.626 -10.330 1.00 90.56 93 LEU A N 1
ATOM 726 C CA . LEU A 1 93 ? 10.262 4.799 -9.008 1.00 90.56 93 LEU A CA 1
ATOM 727 C C . LEU A 1 93 ? 9.081 5.775 -9.053 1.00 90.56 93 LEU A C 1
ATOM 729 O O . LEU A 1 93 ? 8.045 5.500 -8.442 1.00 90.56 93 LEU A O 1
ATOM 733 N N . ASP A 1 94 ? 9.184 6.872 -9.807 1.00 88.12 94 ASP A N 1
ATOM 734 C CA . ASP A 1 94 ? 8.054 7.786 -9.981 1.00 88.12 94 ASP A CA 1
ATOM 735 C C . ASP A 1 94 ? 6.915 7.152 -10.797 1.00 88.12 94 ASP A C 1
ATOM 737 O O . ASP A 1 94 ? 5.751 7.278 -10.421 1.00 88.12 94 ASP A O 1
ATOM 741 N N . TYR A 1 95 ? 7.217 6.386 -11.847 1.00 91.94 95 TYR A N 1
ATOM 742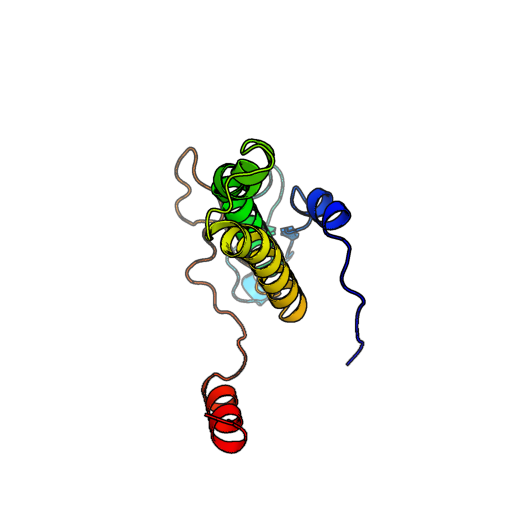 C CA . TYR A 1 95 ? 6.218 5.645 -12.620 1.00 91.94 95 TYR A CA 1
ATOM 743 C C . TYR A 1 95 ? 5.442 4.644 -11.746 1.00 91.94 95 TYR A C 1
ATOM 745 O O . TYR A 1 95 ? 4.209 4.601 -11.785 1.00 91.94 95 TYR A O 1
ATOM 753 N N . LEU A 1 96 ? 6.139 3.891 -10.888 1.00 95.19 96 LEU A N 1
ATOM 754 C CA . LEU A 1 96 ? 5.510 2.990 -9.918 1.00 95.19 96 LEU A CA 1
ATOM 755 C C . LEU A 1 96 ? 4.651 3.754 -8.909 1.00 95.19 96 LEU A C 1
ATOM 757 O O . LEU A 1 96 ? 3.524 3.343 -8.629 1.00 95.19 96 LEU A O 1
ATOM 761 N N . ARG A 1 97 ? 5.133 4.897 -8.408 1.00 93.81 97 ARG A N 1
ATOM 762 C CA . ARG A 1 97 ? 4.370 5.768 -7.504 1.00 93.81 97 ARG A CA 1
ATOM 763 C C . ARG A 1 97 ? 3.065 6.223 -8.153 1.00 93.81 97 ARG A C 1
ATOM 765 O O . ARG A 1 97 ? 2.010 6.150 -7.524 1.00 93.81 97 ARG A O 1
ATOM 772 N N . GLN A 1 98 ? 3.121 6.668 -9.407 1.00 91.62 98 GLN A N 1
ATOM 773 C CA . GLN A 1 98 ? 1.936 7.068 -10.164 1.00 91.62 98 GLN A CA 1
ATOM 774 C C . GLN A 1 98 ? 0.973 5.891 -10.369 1.00 91.62 98 GLN A C 1
ATOM 776 O O . GLN A 1 98 ? -0.233 6.063 -10.207 1.00 91.62 98 GLN A O 1
ATOM 781 N N . SER A 1 99 ? 1.486 4.692 -10.667 1.00 94.56 99 SER A N 1
ATOM 782 C CA . SER A 1 99 ? 0.675 3.476 -10.820 1.00 94.56 99 SER A CA 1
ATOM 783 C C . SER A 1 99 ? -0.055 3.085 -9.527 1.00 94.56 99 SER A C 1
ATOM 785 O O . SER A 1 99 ? -1.256 2.796 -9.558 1.00 94.56 99 SER A O 1
ATOM 787 N N . VAL A 1 100 ? 0.633 3.157 -8.381 1.00 94.56 100 VAL A N 1
ATOM 788 C CA . VAL A 1 100 ? 0.046 2.939 -7.046 1.00 94.56 100 VAL A CA 1
ATOM 789 C C . VAL A 1 100 ? -1.074 3.946 -6.780 1.00 94.56 100 VAL A C 1
ATOM 791 O O . VAL A 1 100 ? -2.185 3.554 -6.431 1.00 94.56 100 VAL A O 1
ATOM 794 N N . MET A 1 101 ? -0.827 5.238 -7.021 1.00 91.12 101 MET A N 1
ATOM 795 C CA . MET A 1 101 ? -1.844 6.283 -6.840 1.00 91.12 101 MET A CA 1
ATOM 796 C C . MET A 1 101 ? -3.036 6.131 -7.793 1.00 91.12 101 MET A C 1
ATOM 798 O O . MET A 1 101 ? -4.167 6.401 -7.405 1.00 91.12 101 MET A O 1
ATOM 802 N N . CYS A 1 102 ? -2.791 5.702 -9.032 1.00 92.44 102 CYS A N 1
ATOM 803 C CA . CYS A 1 102 ? -3.827 5.461 -10.035 1.00 92.44 102 CYS A CA 1
ATOM 804 C C . CYS A 1 102 ? -4.702 4.252 -9.678 1.00 92.44 102 CYS A C 1
ATOM 806 O O . CYS A 1 102 ? -5.913 4.273 -9.894 1.00 92.44 102 CYS A O 1
ATOM 808 N N . SER A 1 103 ? -4.093 3.194 -9.136 1.00 93.50 103 SER A N 1
ATOM 809 C CA . SER A 1 103 ? -4.817 1.993 -8.716 1.00 93.50 103 SER A CA 1
ATOM 810 C C . SER A 1 103 ? -5.588 2.225 -7.418 1.00 93.50 103 SER A C 1
ATOM 812 O O . SER A 1 103 ? -6.712 1.746 -7.308 1.00 93.50 103 SER A O 1
ATOM 814 N N . GLY A 1 104 ? -5.030 3.008 -6.487 1.00 92.44 104 GLY A N 1
ATOM 815 C CA . GLY A 1 104 ? -5.756 3.549 -5.338 1.00 92.44 104 GLY A CA 1
ATOM 816 C C . GLY A 1 104 ? -6.353 2.475 -4.433 1.00 92.44 104 GLY A C 1
ATOM 817 O O . GLY A 1 104 ? -7.552 2.498 -4.171 1.00 92.44 104 GLY A O 1
ATOM 818 N N . ASP A 1 105 ? -5.538 1.525 -3.979 1.00 93.44 105 ASP A N 1
ATOM 819 C CA . ASP A 1 105 ? -6.003 0.435 -3.123 1.00 93.44 105 ASP A CA 1
ATOM 820 C C . ASP A 1 105 ? -6.458 0.940 -1.741 1.00 93.44 105 ASP A C 1
ATOM 822 O O . ASP A 1 105 ? -5.652 1.338 -0.898 1.00 93.44 105 ASP A O 1
ATOM 826 N N . VAL A 1 106 ? -7.772 0.933 -1.511 1.00 93.50 106 VAL A N 1
ATOM 827 C CA . VAL A 1 106 ? -8.404 1.416 -0.272 1.00 93.50 106 VAL A CA 1
ATOM 828 C C . VAL A 1 106 ? -8.652 0.314 0.761 1.00 93.50 106 VAL A C 1
ATOM 830 O O . VAL A 1 106 ? -9.380 0.534 1.729 1.00 93.50 106 VAL A O 1
ATOM 833 N N . THR A 1 107 ? -8.074 -0.871 0.561 1.00 93.19 107 THR A N 1
ATOM 834 C CA . THR A 1 107 ? -8.171 -1.984 1.510 1.00 93.19 107 THR A CA 1
ATOM 835 C C . THR A 1 107 ? -7.660 -1.557 2.894 1.00 93.19 107 THR A C 1
ATOM 837 O O . THR A 1 107 ? -6.691 -0.803 3.006 1.00 93.19 107 THR A O 1
ATOM 840 N N . LEU A 1 108 ? -8.349 -1.993 3.955 1.00 92.44 108 LEU A N 1
ATOM 841 C CA . LEU A 1 108 ? -7.991 -1.670 5.337 1.00 92.44 108 LEU A CA 1
ATOM 842 C C . LEU A 1 108 ? -7.128 -2.777 5.930 1.00 92.44 108 LEU A C 1
ATOM 844 O O . LEU A 1 108 ? -7.572 -3.911 6.098 1.00 92.44 108 LEU A O 1
ATOM 848 N N . GLU A 1 109 ? -5.897 -2.428 6.274 1.00 90.12 109 GLU A N 1
ATOM 849 C CA . GLU A 1 109 ? -4.927 -3.354 6.831 1.00 90.12 109 GLU A CA 1
ATOM 850 C C . GLU A 1 109 ? -4.991 -3.336 8.362 1.00 90.12 109 GLU A C 1
ATOM 852 O O . GLU A 1 109 ? -4.834 -2.270 8.978 1.00 90.12 109 GLU A O 1
ATOM 857 N N . PRO A 1 110 ? -5.226 -4.498 8.998 1.00 86.75 110 PRO A N 1
ATOM 858 C CA . PRO A 1 110 ? -5.193 -4.610 10.442 1.00 86.75 110 PRO A CA 1
ATOM 859 C C . PRO A 1 110 ? -3.756 -4.499 10.966 1.00 86.75 110 PRO A C 1
ATOM 861 O O . PRO A 1 110 ? -2.788 -4.738 10.233 1.00 86.75 110 PRO A O 1
ATOM 864 N N . PRO A 1 111 ? -3.597 -4.164 12.255 1.00 81.38 111 PRO A N 1
ATOM 865 C CA . PRO A 1 111 ? -2.309 -4.300 12.907 1.00 81.38 111 PRO A CA 1
ATOM 866 C C . PRO A 1 111 ? -1.862 -5.759 12.974 1.00 81.38 111 PRO A C 1
ATOM 868 O O . PRO A 1 111 ? -2.666 -6.690 12.915 1.00 81.38 111 PRO A O 1
ATOM 871 N N . ASP A 1 112 ? -0.559 -5.936 13.143 1.00 77.44 112 ASP A N 1
ATOM 872 C CA . ASP A 1 112 ? 0.063 -7.218 13.429 1.00 77.44 112 ASP A CA 1
ATOM 873 C C . ASP A 1 112 ? -0.533 -7.836 14.704 1.00 77.44 112 ASP A C 1
ATOM 875 O O . ASP A 1 112 ? -0.643 -7.179 15.742 1.00 77.44 112 ASP A O 1
ATOM 879 N N . GLU A 1 113 ? -0.889 -9.118 14.633 1.00 68.00 113 GLU A N 1
ATOM 880 C CA . GLU A 1 113 ? -1.388 -9.888 15.774 1.00 68.00 113 GLU A CA 1
ATOM 881 C C . GLU A 1 113 ? -0.280 -10.189 16.796 1.00 68.00 113 GLU A C 1
ATOM 883 O O . GLU A 1 113 ? -0.555 -10.393 17.980 1.00 68.00 113 GLU A O 1
ATOM 888 N N . THR A 1 114 ? 0.983 -10.206 16.356 1.00 68.38 114 THR A N 1
ATOM 889 C CA . THR A 1 114 ? 2.160 -10.532 17.176 1.00 68.38 114 THR A CA 1
ATOM 890 C C . THR A 1 114 ? 3.261 -9.474 17.048 1.00 68.38 114 THR A C 1
ATOM 892 O O . THR A 1 114 ? 4.372 -9.779 16.604 1.00 68.38 114 THR A O 1
ATOM 895 N N . PRO A 1 115 ? 3.004 -8.223 17.468 1.00 64.75 115 PRO A N 1
ATOM 896 C CA . PRO A 1 115 ? 3.959 -7.140 17.297 1.00 64.75 115 PRO A CA 1
ATOM 897 C C . PRO A 1 115 ? 5.242 -7.441 18.080 1.00 64.75 115 PRO A C 1
ATOM 899 O O . PRO A 1 115 ? 5.264 -7.496 19.314 1.00 64.75 115 PRO A O 1
ATOM 902 N N . LYS A 1 116 ? 6.346 -7.646 17.361 1.00 62.75 116 LYS A N 1
ATOM 903 C CA . LYS A 1 116 ? 7.669 -7.782 17.975 1.00 62.75 116 LYS A CA 1
ATOM 904 C C . LYS A 1 116 ? 8.201 -6.401 18.338 1.00 62.75 116 LYS A C 1
ATOM 906 O O . LYS A 1 116 ? 8.014 -5.424 17.615 1.00 62.75 116 LYS A O 1
ATOM 911 N N . LYS A 1 117 ? 8.931 -6.322 19.453 1.00 57.53 117 LYS A N 1
ATOM 912 C CA . LYS A 1 117 ? 9.627 -5.094 19.856 1.00 57.53 117 LYS A CA 1
ATOM 913 C C . LYS A 1 117 ? 10.543 -4.639 18.708 1.00 57.53 117 LYS A C 1
ATOM 915 O O . LYS A 1 117 ? 11.360 -5.429 18.241 1.00 57.53 117 LYS A O 1
ATOM 920 N N . ASN A 1 118 ? 10.405 -3.381 18.286 1.00 58.22 118 ASN A N 1
ATOM 921 C CA . ASN A 1 118 ? 11.116 -2.757 17.157 1.00 58.22 118 ASN A CA 1
ATOM 922 C C . ASN A 1 118 ? 10.709 -3.240 15.748 1.00 58.22 118 ASN A C 1
ATOM 924 O O . ASN A 1 118 ? 11.487 -3.070 14.812 1.00 58.22 118 ASN A O 1
ATOM 928 N N . GLN A 1 119 ? 9.522 -3.827 15.574 1.00 60.59 119 GLN A N 1
ATOM 929 C CA . GLN A 1 119 ? 8.953 -4.087 14.247 1.00 60.59 119 GLN A CA 1
ATOM 930 C C . GLN A 1 119 ? 7.781 -3.147 13.960 1.00 60.59 119 GLN A C 1
ATOM 932 O O . GLN A 1 119 ? 7.175 -2.598 14.882 1.00 60.59 119 GLN A O 1
ATOM 937 N N . SER A 1 120 ? 7.502 -2.937 12.671 1.00 63.84 120 SER A N 1
ATOM 938 C CA . SER A 1 120 ? 6.313 -2.204 12.237 1.00 63.84 120 SER A CA 1
ATOM 939 C C . SER A 1 120 ? 5.072 -2.861 12.853 1.00 63.84 120 SER A C 1
ATOM 941 O O . SER A 1 120 ? 4.955 -4.083 12.771 1.00 63.84 120 SER A O 1
ATOM 943 N N . PRO A 1 121 ? 4.134 -2.093 13.434 1.00 64.81 121 PRO A N 1
ATOM 944 C CA . PRO A 1 121 ? 2.871 -2.638 13.925 1.00 64.81 121 PRO A CA 1
ATOM 945 C C . PRO A 1 121 ? 1.942 -3.078 12.784 1.00 64.81 121 PRO A C 1
ATOM 947 O O . PRO A 1 121 ? 0.837 -3.529 13.050 1.00 64.81 121 PRO A O 1
ATOM 950 N N . LEU A 1 122 ? 2.359 -2.918 11.525 1.00 70.69 122 LEU A N 1
ATOM 951 C CA . LEU A 1 122 ? 1.605 -3.250 10.324 1.00 70.69 122 LEU A CA 1
ATOM 952 C C . LEU A 1 122 ? 2.429 -4.199 9.461 1.00 70.69 122 LEU A C 1
ATOM 954 O O . LEU A 1 122 ? 3.602 -3.925 9.189 1.00 70.69 122 LEU A O 1
ATOM 958 N N . GLN A 1 123 ? 1.799 -5.280 9.010 1.00 68.25 123 GLN A N 1
ATOM 959 C CA . GLN A 1 123 ? 2.417 -6.2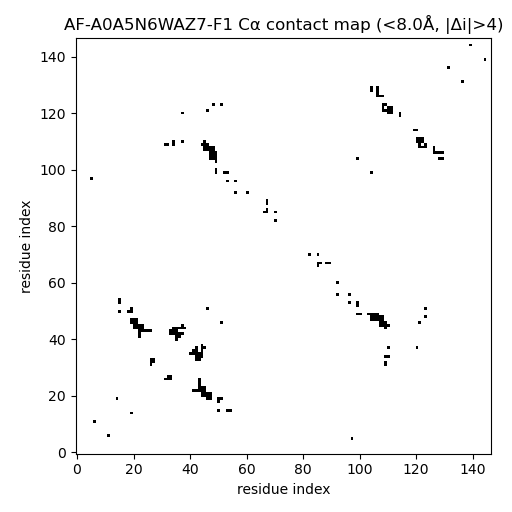47 8.105 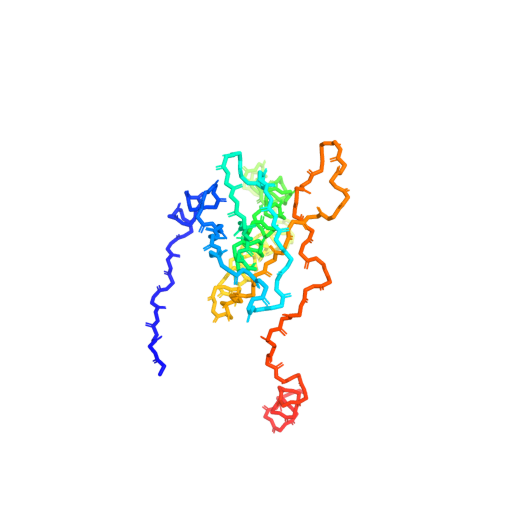1.00 68.25 123 GLN A CA 1
ATOM 960 C C . GLN A 1 123 ? 1.918 -6.118 6.661 1.00 68.25 123 GLN A C 1
ATOM 962 O O . GLN A 1 123 ? 2.678 -6.409 5.744 1.00 68.25 123 GLN A O 1
ATOM 967 N N . GLY A 1 124 ? 0.657 -5.724 6.455 1.00 67.75 124 GLY A N 1
ATOM 968 C CA . GLY A 1 124 ? 0.002 -5.720 5.138 1.00 67.75 124 GLY A CA 1
ATOM 969 C C . GLY A 1 124 ? -0.227 -7.107 4.517 1.00 67.75 124 GLY A C 1
ATOM 970 O O . GLY A 1 124 ? -0.811 -7.215 3.446 1.00 67.75 124 GLY A O 1
ATOM 971 N N . TRP A 1 125 ? 0.196 -8.187 5.183 1.00 70.81 125 TRP A N 1
ATOM 972 C CA . TRP A 1 125 ? 0.014 -9.568 4.733 1.00 70.81 125 TRP A CA 1
ATOM 973 C C . TRP A 1 125 ? -1.298 -10.171 5.239 1.00 70.81 125 TRP A C 1
ATOM 975 O O . TRP A 1 125 ? -1.779 -9.830 6.317 1.00 70.81 125 TRP A O 1
ATOM 985 N N . GLY A 1 126 ? -1.858 -11.113 4.472 1.00 74.38 126 GLY A N 1
ATOM 986 C CA . GLY A 1 126 ? -3.093 -11.818 4.843 1.00 74.38 126 GLY A CA 1
ATOM 987 C C . GLY A 1 126 ? -4.369 -10.989 4.671 1.00 74.38 126 GLY A C 1
ATOM 988 O O . GLY A 1 126 ? -5.432 -11.413 5.118 1.00 74.38 126 GLY A O 1
ATOM 989 N N . VAL A 1 127 ? -4.273 -9.830 4.015 1.00 83.44 127 VAL A N 1
ATOM 990 C CA . VAL A 1 127 ? -5.406 -8.957 3.703 1.00 83.44 127 VAL A CA 1
ATOM 991 C C . VAL A 1 127 ? -5.875 -9.229 2.274 1.00 83.44 127 VAL A C 1
ATOM 993 O O . VAL A 1 127 ? -5.074 -9.488 1.375 1.00 83.44 127 VAL A O 1
ATOM 996 N N . THR A 1 128 ? -7.190 -9.228 2.061 1.00 86.81 128 THR A N 1
ATOM 997 C CA . THR A 1 128 ? -7.767 -9.439 0.728 1.00 86.81 128 THR A CA 1
ATOM 998 C C . THR A 1 128 ? -7.892 -8.104 0.009 1.00 86.81 128 THR A C 1
ATOM 1000 O O . THR A 1 128 ? -8.629 -7.233 0.460 1.00 86.81 128 THR A O 1
ATOM 1003 N N . HIS A 1 129 ? -7.211 -7.975 -1.127 1.00 89.88 129 HIS A N 1
ATOM 1004 C CA . HIS A 1 129 ? -7.250 -6.786 -1.976 1.00 89.88 129 HIS A CA 1
ATOM 1005 C C . HIS A 1 129 ? -8.227 -6.966 -3.140 1.00 89.88 129 HIS A C 1
ATOM 1007 O O . HIS A 1 129 ? -8.396 -8.067 -3.673 1.00 89.88 129 HIS A O 1
ATOM 1013 N N . A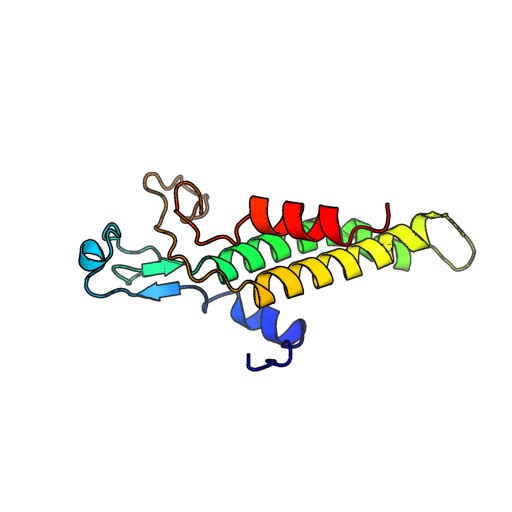LA A 1 130 ? -8.837 -5.870 -3.586 1.00 88.69 130 ALA A N 1
ATOM 1014 C CA . ALA A 1 130 ? -9.644 -5.853 -4.800 1.00 88.69 130 ALA A CA 1
ATOM 1015 C C . ALA A 1 130 ? -8.759 -5.568 -6.026 1.00 88.69 130 ALA A C 1
ATOM 1017 O O . ALA A 1 130 ? -8.373 -4.428 -6.283 1.00 88.69 130 ALA A O 1
ATOM 1018 N N . CYS A 1 131 ? -8.448 -6.606 -6.802 1.00 89.25 131 CYS A N 1
ATOM 1019 C CA . CYS A 1 131 ? -7.580 -6.503 -7.977 1.00 89.25 131 CYS A CA 1
ATOM 1020 C C . CYS A 1 131 ? -8.370 -6.421 -9.290 1.00 89.25 131 CYS A C 1
ATOM 1022 O O . CYS A 1 131 ? -9.487 -6.929 -9.410 1.00 89.25 131 CYS A O 1
ATOM 1024 N N . ARG A 1 132 ? -7.747 -5.847 -10.329 1.00 89.38 132 ARG A N 1
ATOM 1025 C CA . ARG A 1 132 ? -8.212 -6.040 -11.712 1.00 89.38 132 ARG A CA 1
ATOM 1026 C C . ARG A 1 132 ? -8.001 -7.500 -12.119 1.00 89.38 132 ARG A C 1
ATOM 1028 O O . ARG A 1 132 ? -7.028 -8.124 -11.701 1.00 89.38 132 ARG A O 1
ATOM 1035 N N . SER A 1 133 ? -8.894 -8.035 -12.952 1.00 93.50 133 SER A N 1
ATOM 1036 C CA . SER A 1 133 ? -8.763 -9.406 -13.458 1.00 93.50 133 SER A CA 1
ATOM 1037 C C . SER A 1 133 ? -7.513 -9.534 -14.328 1.00 93.50 133 SER A C 1
ATOM 1039 O O . SER A 1 133 ? -7.430 -8.925 -15.394 1.00 93.50 133 SER A O 1
ATOM 1041 N N . TRP A 1 134 ? -6.555 -10.344 -13.874 1.00 92.75 134 TRP A N 1
ATOM 1042 C CA . TRP A 1 134 ? -5.329 -10.610 -14.625 1.00 92.75 134 TRP A CA 1
ATOM 1043 C C . TRP A 1 134 ? -5.608 -11.338 -15.940 1.00 92.75 134 TRP A C 1
ATOM 1045 O O . TRP A 1 134 ? -5.023 -11.017 -16.965 1.00 92.75 134 TRP A O 1
ATOM 1055 N N . GLU A 1 135 ? -6.568 -12.261 -15.931 1.00 96.38 135 GLU A N 1
ATOM 1056 C CA . GLU A 1 135 ? -7.000 -12.979 -17.130 1.00 96.38 135 GLU A CA 1
ATOM 1057 C C . GLU A 1 135 ? -7.537 -12.026 -18.205 1.00 96.38 135 GLU A C 1
ATOM 1059 O O . GLU A 1 135 ? -7.162 -12.141 -19.366 1.00 96.38 135 GLU A O 1
ATOM 1064 N N . GLN A 1 136 ? -8.361 -11.042 -17.828 1.00 96.44 136 GLN A N 1
ATOM 1065 C CA . GLN A 1 136 ? -8.860 -10.049 -18.785 1.00 96.44 136 GLN A CA 1
ATOM 1066 C C . GLN A 1 136 ? -7.744 -9.141 -19.308 1.00 96.44 136 GLN A C 1
ATOM 1068 O O . GLN A 1 136 ? -7.753 -8.789 -20.485 1.00 96.44 136 GLN A O 1
ATOM 1073 N N . ILE A 1 137 ? -6.778 -8.778 -18.456 1.00 94.31 137 ILE A N 1
ATOM 1074 C CA . ILE A 1 137 ? -5.600 -8.005 -18.871 1.00 94.31 137 ILE A CA 1
ATOM 1075 C C . ILE A 1 137 ? -4.790 -8.795 -19.900 1.00 94.31 137 ILE A C 1
ATOM 1077 O O . ILE A 1 137 ? -4.455 -8.254 -20.949 1.00 94.31 137 ILE A O 1
ATOM 1081 N N . GLU A 1 138 ? -4.513 -10.071 -19.633 1.00 96.06 138 GLU A N 1
ATOM 1082 C CA . GLU A 1 138 ? -3.757 -10.932 -20.543 1.00 96.06 138 GLU A CA 1
ATOM 1083 C C . GLU A 1 138 ? -4.523 -11.240 -21.832 1.00 96.06 138 GLU A C 1
ATOM 1085 O O . GLU A 1 138 ? -3.925 -11.239 -22.905 1.00 96.06 138 GLU A O 1
ATOM 1090 N N . GLY A 1 139 ? -5.842 -11.432 -21.758 1.00 96.38 139 GLY A N 1
ATOM 1091 C CA . GLY A 1 139 ? -6.693 -11.595 -22.936 1.00 96.38 139 GLY A CA 1
ATOM 1092 C C . GLY A 1 139 ? -6.653 -10.362 -23.839 1.00 96.38 139 GLY A C 1
ATOM 1093 O O . GLY A 1 139 ? -6.378 -10.477 -25.031 1.00 96.38 139 GLY A O 1
ATOM 1094 N N . TRP A 1 140 ? -6.832 -9.172 -23.256 1.00 96.38 140 TRP A N 1
ATOM 1095 C CA . TRP A 1 140 ? -6.701 -7.903 -23.974 1.00 96.38 140 TRP A CA 1
ATOM 1096 C C . TRP A 1 140 ? -5.288 -7.709 -24.549 1.00 96.38 140 TRP A C 1
ATOM 1098 O O . TRP A 1 140 ? -5.140 -7.345 -25.715 1.00 96.38 140 TRP A O 1
ATOM 1108 N N . ARG A 1 141 ? -4.239 -7.999 -23.768 1.00 94.19 141 ARG A N 1
ATOM 1109 C CA . ARG A 1 141 ? -2.842 -7.921 -24.222 1.00 94.19 141 ARG A CA 1
ATOM 1110 C C . ARG A 1 141 ? -2.578 -8.876 -25.386 1.00 94.19 141 ARG A C 1
ATOM 1112 O O . ARG A 1 141 ? -1.843 -8.513 -26.292 1.00 94.19 141 ARG A O 1
ATOM 1119 N N . GLY A 1 142 ? -3.137 -10.083 -25.364 1.00 95.12 142 GLY A N 1
ATOM 1120 C CA . GLY A 1 142 ? -2.981 -11.068 -26.434 1.00 95.12 142 GLY A CA 1
ATOM 1121 C C . GLY A 1 142 ? -3.706 -10.682 -27.724 1.00 95.12 142 GLY A C 1
ATOM 1122 O O . GLY A 1 142 ? -3.195 -10.950 -28.805 1.00 95.12 142 GLY A O 1
ATOM 1123 N N . GLU A 1 143 ? -4.866 -10.027 -27.624 1.00 96.62 143 GLU A N 1
ATOM 1124 C CA . GLU A 1 143 ? -5.629 -9.554 -28.787 1.00 96.62 143 GLU A CA 1
ATOM 1125 C C . GLU A 1 143 ? -4.955 -8.359 -29.483 1.00 96.62 143 GLU A C 1
ATOM 1127 O O . GLU A 1 143 ? -4.922 -8.295 -30.710 1.00 96.62 143 GLU A O 1
ATOM 1132 N N . TRP A 1 144 ? -4.399 -7.425 -28.703 1.00 95.25 144 TRP A N 1
ATOM 1133 C CA . TRP A 1 144 ? -3.855 -6.151 -29.203 1.00 95.25 144 TRP A CA 1
ATOM 1134 C C . TRP A 1 144 ? -2.326 -6.051 -29.132 1.00 95.25 144 TRP A C 1
ATOM 1136 O O . TRP A 1 144 ? -1.751 -5.001 -29.431 1.00 95.25 144 TRP A O 1
ATOM 1146 N N . GLY A 1 145 ? -1.658 -7.120 -28.703 1.00 90.19 145 GLY A N 1
ATOM 1147 C CA . GLY A 1 145 ? -0.211 -7.181 -28.552 1.00 90.19 145 GLY A CA 1
ATOM 1148 C C . GLY A 1 145 ? 0.502 -7.057 -29.893 1.00 90.19 145 GLY A C 1
ATOM 1149 O O . GLY A 1 145 ? 0.093 -7.642 -30.892 1.00 90.19 145 GLY A O 1
ATOM 1150 N N . VAL A 1 146 ? 1.586 -6.285 -29.912 1.00 89.75 146 VAL A N 1
ATOM 1151 C CA . VAL A 1 146 ? 2.416 -6.063 -31.109 1.00 89.75 146 VAL A CA 1
ATOM 1152 C C . VAL A 1 146 ? 3.660 -6.960 -31.159 1.00 89.75 146 VAL A C 1
ATOM 1154 O O . VAL A 1 146 ? 4.441 -6.849 -32.103 1.00 89.75 146 VAL A O 1
ATOM 1157 N N . ILE A 1 147 ? 3.848 -7.831 -30.157 1.00 62.09 147 ILE A N 1
ATOM 1158 C CA . ILE A 1 147 ? 4.945 -8.808 -30.041 1.00 62.09 147 ILE A CA 1
ATOM 1159 C C . ILE A 1 147 ? 4.397 -10.105 -29.445 1.00 62.09 147 ILE A C 1
ATOM 1161 O O . ILE A 1 147 ? 3.666 -10.006 -28.429 1.00 62.09 147 ILE A O 1
#

Organism: NCBI:txid1034304

Mean predicted aligned error: 10.57 Å

Foldseek 3Di:
DDPDDDDDPVVVVVCLPPPQKDADPCCVVVVDDWDPPLPHPDIRMWGFVLSVQVVVLVVVCVVCVVVLPVVVVDDPDPPDVCVVVNVVVVVVSVVVNVVSVVVRWRFTFDFDPDDDVPDNRTDSPPTDTDDDDPVVVVVVCVVPPPD

Radius of gyration: 19.81 Å; Cα contacts (8 Å, |Δi|>4): 123; chains: 1; bounding box: 54×30×53 Å

InterPro domains:
  IPR021765 Mycotoxin biosynthesis protein UstYa-like [PF11807] (16-143)
  IPR021765 Mycotoxin biosynthesis protein UstYa-like [PTHR33365] (15-143)

pLDDT: mean 76.82, std 18.65, range [29.44, 96.62]